Protein AF-A0A142G4I7-F1 (afdb_monomer_lite)

Structure (mmCIF, N/CA/C/O backbone):
data_AF-A0A142G4I7-F1
#
_entry.id   AF-A0A142G4I7-F1
#
loop_
_atom_site.group_PDB
_atom_site.id
_atom_site.type_symbol
_atom_site.label_atom_id
_atom_site.label_alt_id
_atom_site.label_comp_id
_atom_site.label_asym_id
_atom_site.label_entity_id
_atom_site.label_seq_id
_atom_site.pdbx_PDB_ins_code
_atom_site.Cartn_x
_atom_site.Cartn_y
_atom_site.Cartn_z
_atom_site.occupancy
_atom_site.B_iso_or_equiv
_atom_site.auth_seq_id
_atom_site.auth_comp_id
_atom_site.auth_asym_id
_atom_site.auth_atom_id
_atom_site.pdbx_PDB_model_num
ATOM 1 N N . MET A 1 1 ? -10.015 -18.075 5.020 1.00 26.98 1 MET A N 1
ATOM 2 C CA . MET A 1 1 ? -9.275 -18.189 3.742 1.00 26.98 1 MET A CA 1
ATOM 3 C C . MET A 1 1 ? -8.861 -16.790 3.319 1.00 26.98 1 MET A C 1
ATOM 5 O O . MET A 1 1 ? -9.736 -15.998 2.997 1.00 26.98 1 MET A O 1
ATOM 9 N N . ALA A 1 2 ? -7.571 -16.459 3.374 1.00 28.47 2 ALA A N 1
ATOM 10 C CA . ALA A 1 2 ? -7.075 -15.182 2.867 1.00 28.47 2 ALA A CA 1
ATOM 11 C C . ALA A 1 2 ? -7.088 -15.235 1.332 1.00 28.47 2 ALA A C 1
ATOM 13 O O . ALA A 1 2 ? -6.298 -15.965 0.734 1.00 28.47 2 ALA A O 1
ATOM 14 N N . LYS A 1 3 ? -8.018 -14.522 0.686 1.00 33.38 3 LYS A N 1
ATOM 15 C CA . LYS A 1 3 ? -7.917 -14.272 -0.755 1.00 33.38 3 LYS A CA 1
ATOM 16 C C . LYS A 1 3 ? -6.666 -13.419 -0.959 1.00 33.38 3 LYS A C 1
ATOM 18 O O . LYS A 1 3 ? -6.586 -12.312 -0.443 1.00 33.38 3 LYS A O 1
ATOM 23 N N . SER A 1 4 ? -5.678 -13.996 -1.636 1.00 33.16 4 SER A N 1
ATOM 24 C CA . SER A 1 4 ? -4.451 -13.332 -2.071 1.00 33.16 4 SER A CA 1
ATOM 25 C C . SER A 1 4 ? -4.767 -11.942 -2.639 1.00 33.16 4 SER A C 1
ATOM 27 O O . SER A 1 4 ? -5.538 -11.842 -3.589 1.00 33.16 4 SER A O 1
ATOM 29 N N . ILE A 1 5 ? -4.167 -10.893 -2.067 1.00 40.72 5 ILE A N 1
ATOM 30 C CA . ILE A 1 5 ? -4.268 -9.476 -2.482 1.00 40.72 5 ILE A CA 1
ATOM 31 C C . ILE A 1 5 ? -3.526 -9.219 -3.821 1.00 40.72 5 ILE A C 1
ATOM 33 O O . ILE A 1 5 ? -3.360 -8.091 -4.266 1.00 40.72 5 ILE A O 1
ATOM 37 N N . LEU A 1 6 ? -3.146 -10.269 -4.557 1.00 37.06 6 LEU A N 1
ATOM 38 C CA . LEU A 1 6 ? -2.787 -10.184 -5.979 1.00 37.06 6 LEU A CA 1
ATOM 39 C C . LEU A 1 6 ? -4.053 -10.103 -6.855 1.00 37.06 6 LEU A C 1
ATOM 41 O O . LEU A 1 6 ? -4.240 -10.902 -7.767 1.00 37.06 6 LEU A O 1
ATOM 45 N N . ILE A 1 7 ? -4.956 -9.162 -6.573 1.00 42.91 7 ILE A N 1
ATOM 46 C CA . ILE A 1 7 ? -6.118 -8.890 -7.428 1.00 42.91 7 ILE A CA 1
ATOM 47 C C . ILE A 1 7 ? -5.824 -7.596 -8.186 1.00 42.91 7 ILE A C 1
ATOM 49 O O . ILE A 1 7 ? -6.309 -6.520 -7.858 1.00 42.91 7 ILE A O 1
ATOM 53 N N . ASN A 1 8 ? -5.017 -7.774 -9.232 1.00 41.03 8 ASN A N 1
ATOM 54 C CA . ASN A 1 8 ? -4.847 -6.895 -10.384 1.00 41.03 8 ASN A CA 1
ATOM 55 C C . ASN A 1 8 ? -3.864 -5.714 -10.280 1.00 41.03 8 ASN A C 1
ATOM 57 O O . ASN A 1 8 ? -4.244 -4.561 -10.099 1.00 41.03 8 ASN A O 1
ATOM 61 N N . SER A 1 9 ? -2.598 -5.968 -10.597 1.00 40.41 9 SER A N 1
ATOM 62 C CA . SER A 1 9 ? -1.794 -4.981 -11.322 1.00 40.41 9 SER A CA 1
ATOM 63 C C . SER A 1 9 ? -2.324 -4.898 -12.759 1.00 40.41 9 SER A C 1
ATOM 65 O O . SER A 1 9 ? -2.040 -5.759 -13.590 1.00 40.41 9 SER A O 1
ATOM 67 N N . PHE A 1 10 ? -3.159 -3.899 -13.044 1.00 45.47 10 PHE A N 1
ATOM 68 C CA . PHE A 1 10 ? -3.574 -3.592 -14.409 1.00 45.47 10 PHE A CA 1
ATOM 69 C C . PHE A 1 10 ? -2.719 -2.455 -14.947 1.00 45.47 10 PHE A C 1
ATOM 71 O O . PHE A 1 10 ? -2.682 -1.371 -14.374 1.00 45.47 10 PHE A O 1
ATOM 78 N N . SER A 1 11 ? -2.122 -2.676 -16.112 1.00 43.97 11 SER A N 1
ATOM 79 C CA . SER A 1 11 ? -1.828 -1.597 -17.042 1.00 43.97 11 SER A CA 1
ATOM 80 C C . SER A 1 11 ? -3.102 -0.759 -17.234 1.00 43.97 11 SER A C 1
ATOM 82 O O . SER A 1 11 ? -4.035 -1.228 -17.888 1.00 43.97 11 SER A O 1
ATOM 84 N N . LEU A 1 12 ? -3.180 0.452 -16.661 1.00 43.03 12 LEU A N 1
ATOM 85 C CA . LEU A 1 12 ? -4.234 1.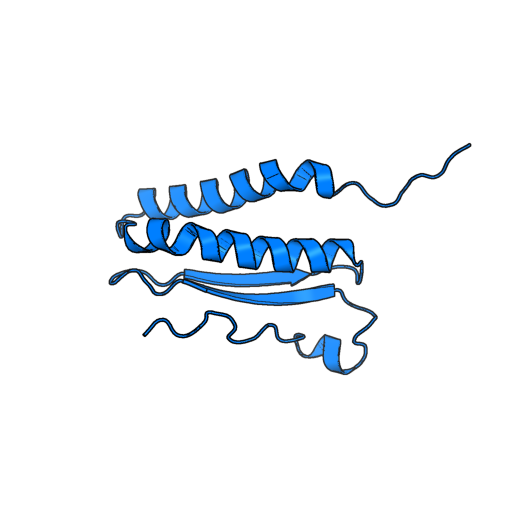417 -17.004 1.00 43.03 12 LEU A CA 1
ATOM 86 C C . LEU A 1 12 ? -4.265 1.552 -18.531 1.00 43.03 12 LEU A C 1
ATOM 88 O O . LEU A 1 12 ? -3.221 1.463 -19.174 1.00 43.03 12 LEU A O 1
ATOM 92 N N . CYS A 1 13 ? -5.449 1.721 -19.122 1.00 41.50 13 CYS A N 1
ATOM 93 C CA . CYS A 1 13 ? -5.745 1.529 -20.552 1.00 41.50 13 CYS A CA 1
ATOM 94 C C . CYS A 1 13 ? -4.775 2.176 -21.573 1.00 41.50 13 CYS A C 1
ATOM 96 O O . CYS A 1 13 ? -4.816 1.820 -22.747 1.00 41.50 13 CYS A O 1
ATOM 98 N N . GLN A 1 14 ? -3.897 3.094 -21.160 1.00 40.66 14 GLN A N 1
ATOM 99 C CA . GLN A 1 14 ? -2.828 3.670 -21.982 1.00 40.66 14 GLN A CA 1
ATOM 100 C C . GLN A 1 14 ? -1.579 2.776 -22.142 1.00 40.66 14 GLN A C 1
ATOM 102 O O . GLN A 1 14 ? -0.828 2.963 -23.095 1.00 40.66 14 GLN A O 1
ATOM 107 N N . ASN A 1 15 ? -1.373 1.768 -21.288 1.00 43.28 15 ASN A N 1
ATOM 108 C CA . ASN A 1 15 ? -0.277 0.796 -21.417 1.00 43.28 15 ASN A CA 1
ATOM 109 C C . ASN A 1 15 ? -0.594 -0.353 -22.398 1.00 43.28 15 ASN A C 1
ATOM 111 O O . ASN A 1 15 ? 0.304 -1.089 -22.797 1.00 43.28 15 ASN A O 1
ATOM 115 N N . LEU A 1 16 ? -1.852 -0.503 -22.835 1.00 42.69 16 LEU A N 1
ATOM 116 C CA . LEU A 1 16 ? -2.250 -1.543 -23.798 1.00 42.69 16 LEU A CA 1
ATOM 117 C C . LEU A 1 16 ? -1.706 -1.288 -25.212 1.00 42.69 16 LEU A C 1
ATOM 119 O O . LEU A 1 16 ? -1.519 -2.227 -25.980 1.00 42.69 16 LEU A O 1
ATOM 123 N N . SER A 1 17 ? -1.452 -0.027 -25.560 1.00 46.62 17 SER A N 1
ATOM 124 C CA . SER A 1 17 ? -0.946 0.382 -26.874 1.00 46.62 17 SER A CA 1
ATOM 125 C C . SER A 1 17 ? 0.573 0.586 -26.911 1.00 46.62 17 SER A C 1
ATOM 127 O O . SER A 1 17 ? 1.140 0.644 -28.001 1.00 46.62 17 SER A O 1
ATOM 129 N N . ALA A 1 18 ? 1.241 0.685 -25.754 1.00 50.09 18 ALA A N 1
ATOM 130 C CA . ALA A 1 18 ? 2.691 0.863 -25.656 1.00 50.09 18 ALA A CA 1
ATOM 131 C C . ALA A 1 18 ? 3.254 0.359 -24.302 1.00 50.09 18 ALA A C 1
ATOM 133 O O . ALA A 1 18 ? 3.688 1.173 -23.485 1.00 50.09 18 ALA A O 1
ATOM 134 N N . PRO A 1 19 ? 3.286 -0.967 -24.068 1.00 49.44 19 PRO A N 1
ATOM 135 C CA . PRO A 1 19 ? 3.643 -1.570 -22.774 1.00 49.44 19 PRO A CA 1
ATOM 136 C C . PRO A 1 19 ? 5.090 -1.321 -22.316 1.00 49.44 19 PRO A C 1
ATOM 138 O O . PRO A 1 19 ? 5.415 -1.573 -21.163 1.00 49.44 19 PRO A O 1
ATOM 141 N N . GLU A 1 20 ? 5.961 -0.823 -23.198 1.00 50.22 20 GLU A N 1
ATOM 142 C CA . GLU A 1 20 ? 7.354 -0.474 -22.877 1.00 50.22 20 GLU A CA 1
ATOM 143 C C . GLU A 1 20 ? 7.583 1.037 -22.700 1.00 50.22 20 GLU A C 1
ATOM 1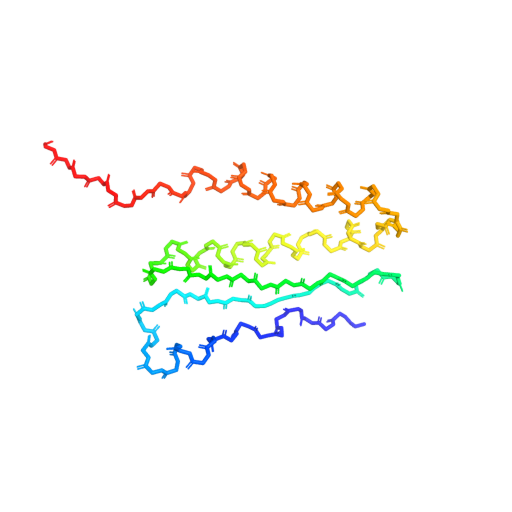45 O O . GLU A 1 20 ? 8.709 1.471 -22.461 1.00 50.22 20 GLU A O 1
ATOM 150 N N . LYS A 1 21 ? 6.540 1.864 -22.861 1.00 48.91 21 LYS A N 1
ATOM 151 C CA . LYS A 1 21 ? 6.673 3.329 -22.898 1.00 48.91 21 LYS A CA 1
ATOM 152 C C . LYS A 1 21 ? 6.301 4.010 -21.578 1.00 48.91 21 LYS A C 1
ATOM 154 O O . LYS A 1 21 ? 6.755 5.127 -21.335 1.00 48.91 21 LYS A O 1
ATOM 159 N N . PHE A 1 22 ? 5.511 3.357 -20.730 1.00 53.81 22 PHE A N 1
ATOM 160 C CA . PHE A 1 22 ? 5.052 3.895 -19.448 1.00 53.81 22 PHE A CA 1
ATOM 161 C C . PHE A 1 22 ? 5.344 2.892 -18.326 1.00 53.81 22 PHE A C 1
ATOM 163 O O . PHE A 1 22 ? 5.520 1.706 -18.594 1.00 53.81 22 PHE A O 1
ATOM 170 N N . GLY A 1 23 ? 5.513 3.376 -17.091 1.00 59.94 23 GLY A N 1
ATOM 171 C CA . GLY A 1 23 ? 5.814 2.489 -15.966 1.00 59.94 23 GLY A CA 1
ATOM 172 C C . GLY A 1 23 ? 4.584 1.675 -15.571 1.00 59.94 23 GLY A C 1
ATOM 173 O O . GLY A 1 23 ? 3.509 1.795 -16.167 1.00 59.94 23 GLY A O 1
ATOM 174 N N . ILE A 1 24 ? 4.754 0.790 -14.595 1.00 69.44 24 ILE A N 1
ATOM 175 C CA . ILE A 1 24 ? 3.659 -0.034 -14.083 1.00 69.44 24 ILE A CA 1
ATOM 176 C C . ILE A 1 24 ? 2.812 0.788 -13.116 1.00 69.44 24 ILE A C 1
ATOM 178 O O . ILE A 1 24 ? 3.316 1.237 -12.093 1.00 69.44 24 ILE A O 1
ATOM 182 N N . ASP A 1 25 ? 1.514 0.872 -13.390 1.00 72.44 25 ASP A N 1
ATOM 183 C CA . ASP A 1 25 ? 0.526 1.341 -12.423 1.00 72.44 25 ASP A CA 1
ATOM 184 C C . ASP A 1 25 ? -0.006 0.168 -11.604 1.00 72.44 25 ASP A C 1
ATOM 186 O O . ASP A 1 25 ? -0.068 -0.980 -12.061 1.00 72.44 25 ASP A O 1
ATOM 190 N N . ALA A 1 26 ? -0.417 0.458 -10.378 1.00 78.00 26 ALA A N 1
ATOM 191 C CA . ALA A 1 26 ? -0.968 -0.538 -9.482 1.00 78.00 26 ALA A CA 1
ATOM 192 C C . ALA A 1 26 ? -2.197 -0.018 -8.754 1.00 78.00 26 ALA A C 1
ATOM 194 O O . ALA A 1 26 ? -2.266 1.137 -8.342 1.00 78.00 26 ALA A O 1
ATOM 195 N N . VAL A 1 27 ? -3.137 -0.924 -8.519 1.00 81.69 27 VAL A N 1
ATOM 196 C CA . VAL A 1 27 ? -4.224 -0.725 -7.566 1.00 81.69 27 VAL A CA 1
ATOM 197 C C . VAL A 1 27 ? -4.094 -1.755 -6.454 1.00 81.69 27 VAL A C 1
ATOM 199 O O . VAL A 1 27 ? -3.523 -2.832 -6.645 1.00 81.69 27 VAL A O 1
ATOM 202 N N . GLY A 1 28 ? -4.613 -1.431 -5.279 1.00 84.69 28 GLY A N 1
ATOM 203 C CA . GLY A 1 28 ? -4.655 -2.374 -4.174 1.00 84.69 28 GLY A CA 1
ATOM 204 C C . GLY A 1 28 ? -5.573 -1.911 -3.059 1.00 84.69 28 GLY A C 1
ATOM 205 O O . GLY A 1 28 ? -6.109 -0.800 -3.082 1.00 84.69 28 GLY A O 1
ATOM 206 N N . ASN A 1 29 ? -5.781 -2.795 -2.089 1.00 90.19 29 ASN A N 1
ATOM 207 C CA . ASN A 1 29 ? -6.608 -2.511 -0.931 1.00 90.19 29 ASN A CA 1
ATOM 208 C C . ASN A 1 29 ? -6.184 -3.322 0.301 1.00 90.19 29 ASN A C 1
ATOM 210 O O . ASN A 1 29 ? -5.496 -4.336 0.186 1.00 90.19 29 ASN A O 1
ATOM 214 N N . LEU A 1 30 ? -6.612 -2.847 1.471 1.00 91.94 30 LEU A N 1
ATOM 215 C CA . LEU A 1 30 ? -6.680 -3.594 2.721 1.00 91.94 30 LEU A CA 1
ATOM 216 C C . LEU A 1 30 ? -8.134 -3.577 3.197 1.00 91.94 30 LEU A C 1
ATOM 218 O O . LEU A 1 30 ? -8.761 -2.518 3.283 1.00 91.94 30 LEU A O 1
ATOM 222 N N . THR A 1 31 ? -8.671 -4.759 3.489 1.00 93.44 31 THR A N 1
ATOM 223 C CA . THR A 1 31 ? -10.083 -4.944 3.868 1.00 93.44 31 THR A CA 1
ATOM 224 C C . THR A 1 31 ? -10.230 -5.769 5.145 1.00 93.44 31 THR A C 1
ATOM 226 O O . THR A 1 31 ? -11.289 -6.333 5.398 1.00 93.44 31 THR A O 1
ATOM 229 N N . ASP A 1 32 ? -9.143 -5.923 5.900 1.00 92.75 32 ASP A N 1
ATOM 230 C CA . ASP A 1 32 ? -9.071 -6.794 7.078 1.00 92.75 32 ASP A CA 1
ATOM 231 C C . ASP A 1 32 ? -9.543 -6.109 8.369 1.00 92.75 32 ASP A C 1
ATOM 233 O O . ASP A 1 32 ? -9.589 -6.742 9.419 1.00 92.75 32 ASP A O 1
ATOM 237 N N . ASN A 1 33 ? -9.905 -4.828 8.298 1.00 94.12 33 ASN A N 1
ATOM 238 C CA . ASN A 1 33 ? -10.559 -4.102 9.378 1.00 94.12 33 ASN A CA 1
ATOM 239 C C . ASN A 1 33 ? -12.084 -4.189 9.206 1.00 94.12 33 ASN A C 1
ATOM 241 O O . ASN A 1 33 ? -12.595 -3.984 8.107 1.00 94.12 33 ASN A O 1
ATOM 245 N N . GLU A 1 34 ? -12.824 -4.455 10.283 1.00 93.00 34 GLU A N 1
ATOM 246 C CA . GLU A 1 34 ? -14.290 -4.589 10.229 1.00 93.00 34 GLU A CA 1
ATOM 247 C C . GLU A 1 34 ? -15.017 -3.268 9.931 1.00 93.00 34 GLU A C 1
ATOM 249 O O . GLU A 1 34 ? -16.140 -3.276 9.431 1.00 93.00 34 GLU A O 1
ATOM 254 N N . ASN A 1 35 ? -14.381 -2.132 10.227 1.00 92.88 35 ASN A N 1
ATOM 255 C CA . ASN A 1 35 ? -14.980 -0.801 10.153 1.00 92.88 35 ASN A CA 1
ATOM 256 C C . ASN A 1 35 ? -14.343 0.100 9.087 1.00 92.88 35 ASN A C 1
ATOM 258 O O . ASN A 1 35 ? -14.844 1.200 8.850 1.00 92.88 35 ASN A O 1
ATOM 262 N N . LEU A 1 36 ? -13.239 -0.329 8.467 1.00 93.31 36 LEU A N 1
ATOM 263 C CA . LEU A 1 36 ? -12.448 0.482 7.546 1.00 93.31 36 LEU A CA 1
ATOM 264 C C . LEU A 1 36 ? -12.082 -0.293 6.281 1.00 93.31 36 LEU A C 1
ATOM 266 O O . LEU A 1 36 ? -11.696 -1.458 6.319 1.00 93.31 36 LEU A O 1
ATOM 270 N N . TYR A 1 37 ? -12.108 0.420 5.158 1.00 92.25 37 TYR A N 1
ATOM 271 C CA . TYR A 1 37 ? -11.614 -0.057 3.872 1.00 92.25 37 TYR A CA 1
ATOM 272 C C . TYR A 1 37 ? -10.564 0.918 3.362 1.00 92.25 37 TYR A C 1
ATOM 274 O O . TYR A 1 37 ? -10.859 2.094 3.150 1.00 92.25 37 TYR A O 1
ATOM 282 N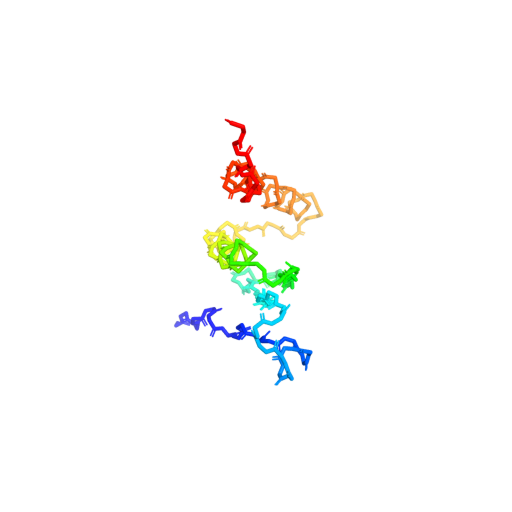 N . PHE A 1 38 ? -9.345 0.432 3.153 1.00 92.62 38 PHE A N 1
ATOM 283 C CA . PHE A 1 38 ? -8.295 1.216 2.522 1.00 92.62 38 PHE A CA 1
ATOM 284 C C . PHE A 1 38 ? -8.133 0.763 1.076 1.00 92.62 38 PHE A C 1
ATOM 286 O O . PHE A 1 38 ? -7.858 -0.404 0.826 1.00 92.62 38 PHE A O 1
ATOM 293 N N . CYS A 1 39 ? -8.276 1.687 0.130 1.00 89.50 39 CYS A N 1
ATOM 294 C CA . CYS A 1 39 ? -8.050 1.460 -1.294 1.00 89.50 39 CYS A CA 1
ATOM 295 C C . CYS A 1 39 ? -7.043 2.489 -1.809 1.00 89.50 39 CYS A C 1
ATOM 297 O O . CYS A 1 39 ? -7.098 3.653 -1.410 1.00 89.50 39 CYS A O 1
ATOM 299 N N . TYR A 1 40 ? -6.156 2.083 -2.714 1.00 86.44 40 TYR A N 1
ATOM 300 C CA . TYR A 1 40 ? -5.151 2.973 -3.287 1.00 86.44 40 TYR A CA 1
ATOM 301 C C . TYR A 1 40 ? -4.905 2.703 -4.772 1.00 86.44 40 TYR A C 1
ATOM 303 O O . TYR A 1 40 ? -5.148 1.607 -5.284 1.00 86.44 40 TYR A O 1
ATOM 311 N N . VAL A 1 41 ? -4.376 3.730 -5.434 1.00 84.19 41 VAL A N 1
ATOM 312 C CA . VAL A 1 41 ? -3.842 3.693 -6.797 1.00 84.19 41 VAL A CA 1
ATOM 313 C C . VAL A 1 41 ? -2.441 4.296 -6.750 1.00 84.19 41 VAL A C 1
ATOM 315 O O . VAL A 1 41 ? -2.245 5.337 -6.125 1.00 84.19 41 VAL A O 1
ATOM 318 N N . VAL A 1 42 ? -1.476 3.645 -7.390 1.00 83.88 42 VAL A N 1
ATOM 319 C CA . VAL A 1 42 ? -0.113 4.149 -7.584 1.00 83.88 42 VAL A CA 1
ATOM 320 C C . VAL A 1 42 ? 0.149 4.249 -9.077 1.00 83.88 42 VAL A C 1
ATOM 322 O O . VAL A 1 42 ? -0.018 3.263 -9.791 1.00 83.88 42 VAL A O 1
ATOM 325 N N . ASP A 1 43 ? 0.566 5.433 -9.515 1.00 78.31 43 ASP A N 1
ATOM 326 C CA . ASP A 1 43 ? 0.980 5.719 -10.890 1.00 78.31 43 ASP A CA 1
ATOM 327 C C . ASP A 1 43 ? 2.508 5.604 -11.000 1.00 78.31 43 ASP A C 1
ATOM 329 O O . ASP A 1 43 ? 3.260 6.332 -10.338 1.00 78.31 43 ASP A O 1
ATOM 333 N N . GLY A 1 44 ? 2.961 4.652 -11.811 1.00 74.38 44 GLY A N 1
ATOM 334 C CA . GLY A 1 44 ? 4.362 4.454 -12.141 1.00 74.38 44 GLY A CA 1
ATOM 335 C C . GLY A 1 44 ? 4.772 5.353 -13.302 1.00 74.38 44 GLY A C 1
ATOM 336 O O . GLY A 1 44 ? 4.798 4.938 -14.460 1.00 74.38 44 GLY A O 1
ATOM 337 N N . HIS A 1 45 ? 5.192 6.585 -13.017 1.00 71.25 45 HIS A N 1
ATOM 338 C CA . HIS A 1 45 ? 5.520 7.528 -14.087 1.00 71.25 45 HIS A CA 1
ATOM 339 C C . HIS A 1 45 ? 6.858 7.222 -14.801 1.00 71.25 45 HIS A C 1
ATOM 341 O O . HIS A 1 45 ? 7.830 6.753 -14.199 1.00 71.25 45 HIS A O 1
ATOM 347 N N . GLY A 1 46 ? 6.933 7.559 -16.096 1.00 64.94 46 GLY A N 1
ATOM 348 C CA . GLY A 1 46 ? 8.192 7.732 -16.836 1.00 64.94 46 GLY A CA 1
ATOM 349 C C . GLY A 1 46 ? 8.817 6.490 -17.484 1.00 64.94 46 GLY A C 1
ATOM 350 O O . GLY A 1 46 ? 9.932 6.597 -17.991 1.00 64.94 46 GLY A O 1
ATOM 351 N N . GLY A 1 47 ? 8.158 5.324 -17.467 1.00 62.97 47 GLY A N 1
ATOM 352 C CA . GLY A 1 47 ? 8.630 4.124 -18.187 1.00 62.97 47 GLY A CA 1
ATOM 353 C C . GLY A 1 47 ? 9.991 3.592 -17.727 1.00 62.97 47 GLY A C 1
ATOM 354 O O . GLY A 1 47 ? 10.648 2.840 -18.444 1.00 62.97 47 GLY A O 1
ATOM 355 N N . CYS A 1 48 ? 10.462 4.008 -16.547 1.00 69.25 48 CYS A N 1
ATOM 356 C CA . CYS A 1 48 ? 11.762 3.605 -16.028 1.00 69.25 48 CYS A CA 1
ATOM 357 C C . CYS A 1 48 ? 11.627 2.393 -15.098 1.00 69.25 48 CYS A C 1
ATOM 359 O O . CYS A 1 48 ? 10.754 2.354 -14.233 1.00 69.25 48 CYS A O 1
ATOM 361 N N . LYS A 1 49 ? 12.555 1.432 -15.206 1.00 70.06 49 LYS A N 1
ATOM 362 C CA . LYS A 1 49 ? 12.570 0.211 -14.372 1.00 70.06 49 LYS A CA 1
ATOM 363 C C . LYS A 1 49 ? 12.566 0.498 -12.866 1.00 70.06 49 LYS A C 1
ATOM 365 O O . LYS A 1 49 ? 12.076 -0.311 -12.085 1.00 70.06 49 LYS A O 1
ATOM 370 N N . ASN A 1 50 ? 13.111 1.642 -12.453 1.00 74.62 50 ASN A N 1
ATOM 371 C CA . ASN A 1 50 ? 13.093 2.058 -11.052 1.00 74.62 50 ASN A CA 1
ATOM 372 C C . ASN A 1 50 ? 11.672 2.396 -10.581 1.00 74.62 50 ASN A C 1
ATOM 374 O O . ASN A 1 50 ? 11.335 2.058 -9.452 1.00 74.62 50 ASN A O 1
ATOM 378 N N . SER A 1 51 ? 10.841 2.991 -11.445 1.00 76.81 51 SER A N 1
ATOM 379 C CA . SER A 1 51 ? 9.422 3.255 -11.172 1.00 76.81 51 SER A CA 1
ATOM 380 C C . SER A 1 51 ? 8.686 1.951 -10.875 1.00 76.81 51 SER A C 1
ATOM 382 O O . SER A 1 51 ? 8.119 1.788 -9.797 1.00 76.81 51 SER A O 1
ATOM 384 N N . ASP A 1 52 ? 8.840 0.952 -11.746 1.00 77.00 52 ASP A N 1
ATOM 385 C CA . ASP A 1 52 ? 8.221 -0.369 -11.586 1.00 77.00 52 ASP A CA 1
ATOM 386 C C . ASP A 1 52 ? 8.613 -1.059 -10.274 1.00 77.00 52 ASP A C 1
ATOM 388 O O . ASP A 1 52 ? 7.786 -1.691 -9.611 1.00 77.00 52 ASP A O 1
ATOM 392 N N . ILE A 1 53 ? 9.892 -0.957 -9.894 1.00 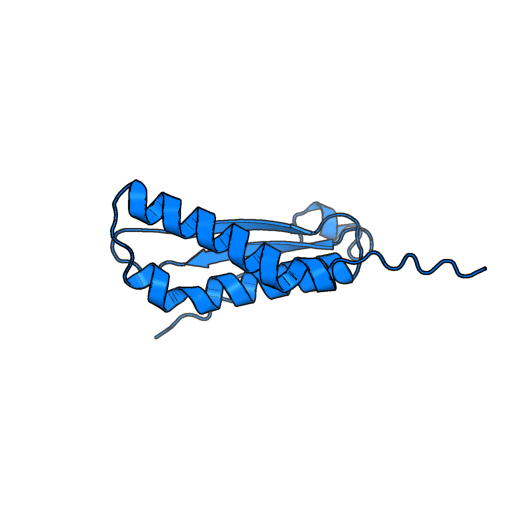78.50 53 ILE A N 1
ATOM 393 C CA . ILE A 1 53 ? 10.403 -1.515 -8.638 1.00 78.50 53 ILE A CA 1
ATOM 394 C C . ILE A 1 53 ? 9.744 -0.823 -7.442 1.00 78.50 53 ILE A C 1
ATOM 396 O O . ILE A 1 53 ? 9.374 -1.495 -6.483 1.00 78.50 53 ILE A O 1
ATOM 400 N N . LEU A 1 54 ? 9.574 0.499 -7.483 1.00 81.75 54 LEU A N 1
ATOM 401 C CA . LEU A 1 54 ? 8.937 1.240 -6.394 1.00 81.75 54 LEU A CA 1
ATOM 402 C C . LEU A 1 54 ? 7.460 0.920 -6.276 1.00 81.75 54 LEU A C 1
ATOM 404 O O . LEU A 1 54 ? 6.999 0.721 -5.159 1.00 81.75 54 LEU A O 1
ATOM 408 N N . VAL A 1 55 ? 6.741 0.829 -7.396 1.00 82.94 55 VAL A N 1
ATOM 409 C CA . VAL A 1 55 ? 5.323 0.463 -7.385 1.00 82.94 55 VAL A CA 1
ATOM 410 C C . VAL A 1 55 ? 5.143 -0.910 -6.740 1.00 82.94 55 VAL A C 1
ATOM 412 O O . VAL A 1 55 ? 4.351 -1.058 -5.810 1.00 82.94 55 VAL A O 1
ATOM 415 N N . LYS A 1 56 ? 5.955 -1.901 -7.129 1.00 83.06 56 LYS A N 1
ATOM 416 C CA . LYS A 1 56 ? 5.934 -3.238 -6.511 1.00 83.06 56 LYS A CA 1
ATOM 417 C C . LYS A 1 56 ? 6.313 -3.212 -5.029 1.00 83.06 56 LYS A C 1
ATOM 419 O O . LYS A 1 56 ? 5.661 -3.875 -4.223 1.00 83.06 56 LYS A O 1
ATOM 424 N N . ASN A 1 57 ? 7.337 -2.445 -4.657 1.00 86.25 57 ASN A N 1
ATOM 425 C CA . ASN A 1 57 ? 7.739 -2.297 -3.257 1.00 86.25 57 ASN A CA 1
ATOM 426 C C . ASN A 1 57 ? 6.636 -1.642 -2.422 1.00 86.25 57 ASN A C 1
ATOM 428 O O . ASN A 1 57 ? 6.399 -2.072 -1.300 1.00 86.25 57 ASN A O 1
ATOM 432 N N . PHE A 1 58 ? 5.937 -0.645 -2.968 1.00 88.38 58 PHE A N 1
ATOM 433 C CA . PHE A 1 58 ? 4.824 0.008 -2.289 1.00 88.38 58 PHE A CA 1
ATOM 434 C C . PHE A 1 58 ? 3.675 -0.967 -2.053 1.00 88.38 58 PHE A C 1
ATOM 436 O O . PHE A 1 58 ? 3.171 -1.049 -0.938 1.00 88.38 58 PHE A O 1
ATOM 443 N N . GLN A 1 59 ? 3.306 -1.769 -3.057 1.00 88.12 59 GLN A N 1
ATOM 444 C CA . GLN A 1 59 ? 2.284 -2.803 -2.878 1.00 88.12 59 GLN A CA 1
ATOM 445 C C . GLN A 1 59 ? 2.669 -3.805 -1.779 1.00 88.12 59 GLN A C 1
ATOM 447 O O . GLN A 1 59 ? 1.840 -4.143 -0.933 1.00 88.12 59 GLN A O 1
ATOM 452 N N . ALA A 1 60 ? 3.927 -4.259 -1.766 1.00 88.50 60 ALA A N 1
ATOM 453 C CA . ALA A 1 60 ? 4.435 -5.164 -0.737 1.00 88.50 60 ALA A CA 1
ATOM 454 C C . ALA A 1 60 ? 4.453 -4.513 0.657 1.00 88.50 60 ALA A C 1
ATOM 456 O O . ALA A 1 60 ? 4.114 -5.166 1.642 1.00 88.50 60 ALA A O 1
ATOM 457 N N . TYR A 1 61 ? 4.805 -3.228 0.734 1.00 91.56 61 TYR A N 1
ATOM 458 C CA . TYR A 1 61 ? 4.805 -2.459 1.973 1.00 91.56 61 TYR A CA 1
ATOM 459 C C . TYR A 1 61 ? 3.387 -2.262 2.521 1.00 91.56 61 TYR A C 1
ATOM 461 O O . TYR A 1 61 ? 3.140 -2.532 3.689 1.00 91.56 61 TYR A O 1
ATOM 469 N N . VAL A 1 62 ? 2.410 -1.894 1.688 1.00 91.88 62 VAL A N 1
ATOM 470 C CA . VAL A 1 62 ? 1.009 -1.817 2.133 1.00 91.88 62 VAL A CA 1
ATOM 471 C C . VAL A 1 62 ? 0.522 -3.175 2.642 1.00 91.88 62 VAL A C 1
ATOM 473 O O . VAL A 1 62 ? -0.142 -3.242 3.673 1.00 91.88 62 VAL A O 1
ATOM 476 N N . LEU A 1 63 ? 0.888 -4.268 1.968 1.00 91.25 63 LEU A N 1
ATOM 477 C CA . LEU A 1 63 ? 0.519 -5.613 2.404 1.00 91.25 63 LEU A CA 1
ATOM 478 C C . LEU A 1 63 ? 1.142 -5.994 3.758 1.00 91.25 63 LEU A C 1
ATOM 480 O O . LEU A 1 63 ? 0.506 -6.707 4.530 1.00 91.25 63 LEU A O 1
ATOM 484 N N . SER A 1 64 ? 2.351 -5.523 4.080 1.00 93.81 64 SER A N 1
ATOM 485 C CA . SER A 1 64 ? 2.968 -5.789 5.389 1.00 93.81 64 SER A CA 1
ATOM 486 C C . SER A 1 64 ? 2.269 -5.050 6.536 1.00 93.81 64 SER A C 1
ATOM 488 O O . SER A 1 64 ? 2.325 -5.501 7.678 1.00 93.81 64 SER A O 1
ATOM 490 N N . LEU A 1 65 ? 1.542 -3.968 6.237 1.00 94.75 65 LEU A N 1
ATOM 491 C CA . LEU A 1 65 ? 0.735 -3.215 7.201 1.00 94.75 65 LEU A CA 1
ATOM 492 C C . LEU A 1 65 ? -0.641 -3.841 7.460 1.00 94.75 65 LEU A C 1
ATOM 494 O O . LEU A 1 65 ? -1.424 -3.278 8.222 1.00 94.75 65 LEU A O 1
ATOM 498 N N . LYS A 1 66 ? -0.949 -4.999 6.863 1.00 94.56 66 LYS A N 1
ATOM 499 C CA . LYS A 1 66 ? -2.239 -5.686 6.997 1.00 94.56 66 LYS A CA 1
ATOM 500 C C . LYS A 1 66 ? -2.699 -5.832 8.451 1.00 94.56 66 LYS A C 1
ATOM 502 O O . LYS A 1 66 ? -3.815 -5.437 8.779 1.00 94.56 66 LYS A O 1
ATOM 507 N N . ASP A 1 67 ? -1.844 -6.373 9.315 1.00 95.06 67 ASP A N 1
ATOM 508 C CA . ASP A 1 67 ? -2.205 -6.633 10.714 1.00 95.06 67 ASP A CA 1
ATOM 509 C C . ASP A 1 67 ? -2.337 -5.332 11.521 1.00 95.06 67 ASP A C 1
ATOM 511 O O . ASP A 1 67 ? -3.191 -5.230 12.399 1.00 95.06 67 ASP A O 1
ATOM 515 N N . VAL A 1 68 ? -1.542 -4.311 11.178 1.00 95.00 68 VAL A N 1
ATOM 516 C CA . VAL A 1 68 ? -1.649 -2.964 11.761 1.00 95.00 68 VAL A CA 1
ATOM 517 C C . VAL A 1 68 ? -2.985 -2.327 11.377 1.00 95.00 68 VAL A C 1
ATOM 519 O O . VAL A 1 68 ? -3.691 -1.802 12.232 1.00 95.00 68 VAL A O 1
ATOM 522 N N . PHE A 1 69 ? -3.365 -2.414 10.100 1.00 95.69 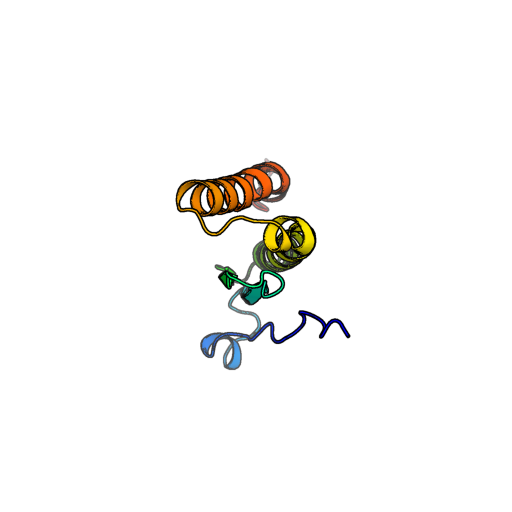69 PHE A N 1
ATOM 523 C CA . PHE A 1 69 ? -4.631 -1.891 9.595 1.00 95.69 69 PHE A CA 1
ATOM 524 C C . PHE A 1 69 ? -5.838 -2.612 10.207 1.00 95.69 69 PHE A C 1
ATOM 526 O O . PHE A 1 69 ? -6.812 -1.962 10.584 1.00 95.69 69 PHE A O 1
ATOM 533 N N . ALA A 1 70 ? -5.770 -3.938 10.363 1.00 95.69 70 ALA A N 1
ATOM 534 C CA . ALA A 1 70 ? -6.837 -4.734 10.972 1.00 95.69 70 ALA A CA 1
ATOM 535 C C . ALA A 1 70 ? -7.170 -4.298 12.413 1.00 95.69 70 ALA A C 1
ATOM 537 O O . ALA A 1 70 ? -8.307 -4.449 12.849 1.00 95.69 70 ALA A O 1
ATOM 538 N N . GLN A 1 71 ? -6.198 -3.728 13.134 1.00 95.75 71 GLN A N 1
ATOM 539 C CA . GLN A 1 71 ? -6.345 -3.254 14.517 1.00 95.75 71 GLN A CA 1
ATOM 540 C C . GLN A 1 71 ? -6.597 -1.741 14.630 1.00 95.75 71 GLN A C 1
ATOM 542 O O . GLN A 1 71 ? -6.730 -1.222 15.737 1.00 95.75 71 GLN A O 1
ATOM 547 N N . LEU A 1 72 ? -6.639 -1.017 13.508 1.00 96.06 72 LEU A N 1
ATOM 548 C CA . LEU A 1 72 ? -6.798 0.435 13.494 1.00 96.06 72 LEU A CA 1
ATOM 549 C C . LEU A 1 72 ? -8.198 0.838 13.982 1.00 96.06 72 LEU A C 1
ATOM 551 O O . LEU A 1 72 ? -9.205 0.321 13.489 1.00 96.06 72 LEU A O 1
ATOM 555 N N . ASN A 1 73 ? -8.292 1.790 14.912 1.00 94.88 73 ASN A N 1
ATOM 556 C CA . ASN A 1 73 ? -9.603 2.306 15.296 1.00 94.88 73 ASN A CA 1
ATOM 557 C C . ASN A 1 73 ? -10.158 3.208 14.191 1.00 94.88 73 ASN A C 1
ATOM 559 O O . ASN A 1 73 ? -9.426 3.935 13.519 1.00 94.88 73 ASN A O 1
ATOM 563 N N . ASN A 1 74 ? -11.483 3.231 14.060 1.00 92.56 74 ASN A N 1
ATOM 564 C CA . ASN A 1 74 ? -12.179 4.152 13.166 1.00 92.56 74 ASN A CA 1
ATOM 565 C C . ASN A 1 74 ? -12.295 5.551 13.803 1.00 92.56 74 ASN A C 1
ATOM 567 O O . ASN A 1 74 ? -13.389 6.033 14.096 1.00 92.56 74 ASN A O 1
ATOM 571 N N . THR A 1 75 ? -11.147 6.173 14.082 1.00 96.12 75 THR A N 1
ATOM 572 C CA . THR A 1 75 ? -11.052 7.565 14.530 1.00 96.12 75 THR A CA 1
ATOM 573 C C . THR A 1 75 ? -10.289 8.385 13.498 1.00 96.12 75 THR A C 1
ATOM 575 O O . THR A 1 75 ? -9.370 7.890 12.847 1.00 96.12 75 THR A O 1
ATOM 578 N N . THR A 1 76 ? -10.642 9.664 13.351 1.00 94.38 76 THR A N 1
ATOM 579 C CA . THR A 1 76 ? -9.965 10.563 12.402 1.00 94.38 76 THR A CA 1
ATOM 580 C C . THR A 1 76 ? -8.461 10.645 12.657 1.00 94.38 76 THR A C 1
ATOM 582 O O . THR A 1 76 ? -7.691 10.658 11.701 1.00 94.38 76 THR A O 1
ATOM 585 N N . GLN A 1 77 ? -8.046 10.680 13.929 1.00 95.75 77 GLN A N 1
ATOM 586 C CA . GLN A 1 77 ? -6.634 10.776 14.292 1.00 95.75 77 GLN A CA 1
ATOM 587 C C . GLN A 1 77 ? -5.874 9.500 13.924 1.00 95.75 77 GLN A C 1
ATOM 589 O O . GLN A 1 77 ? -4.842 9.590 13.272 1.00 95.75 77 GLN A O 1
ATOM 594 N N . ASP A 1 78 ? -6.404 8.320 14.260 1.00 93.56 78 ASP A N 1
ATOM 595 C CA . ASP A 1 78 ? -5.726 7.055 13.952 1.00 93.56 78 ASP A CA 1
ATOM 596 C C . ASP A 1 78 ? -5.613 6.832 12.436 1.00 93.56 78 ASP A C 1
ATOM 598 O O . ASP A 1 78 ? -4.578 6.385 11.942 1.00 93.56 78 ASP A O 1
ATOM 602 N N . ILE A 1 79 ? -6.651 7.197 11.675 1.00 94.00 79 ILE A N 1
ATOM 603 C CA . ILE A 1 79 ? -6.632 7.143 10.208 1.00 94.00 79 ILE A CA 1
ATOM 604 C C . ILE A 1 79 ? -5.572 8.100 9.646 1.00 94.00 79 ILE A C 1
ATOM 606 O O . ILE A 1 79 ? -4.798 7.708 8.772 1.00 94.00 79 ILE A O 1
ATOM 610 N N . HIS A 1 80 ? -5.515 9.338 10.145 1.00 95.00 80 HIS A N 1
ATOM 611 C CA . HIS A 1 80 ? -4.512 10.319 9.732 1.00 95.00 80 HIS A CA 1
ATOM 612 C C . HIS A 1 80 ? -3.089 9.819 10.015 1.00 95.00 80 HIS A C 1
ATOM 614 O O . HIS A 1 80 ? -2.261 9.774 9.105 1.00 95.00 80 HIS A O 1
ATOM 620 N N . ASP A 1 81 ? -2.830 9.367 11.243 1.00 95.12 81 ASP A N 1
ATOM 621 C CA . ASP A 1 81 ? -1.525 8.865 11.676 1.00 95.12 81 ASP A CA 1
ATOM 622 C C . ASP A 1 81 ? -1.094 7.633 10.870 1.00 95.12 81 ASP A C 1
ATOM 624 O O . ASP A 1 81 ? 0.086 7.478 10.544 1.00 95.12 81 ASP A O 1
ATOM 628 N N . PHE A 1 82 ? -2.039 6.756 10.514 1.00 95.06 82 PHE A N 1
ATOM 629 C CA . PHE A 1 82 ? -1.770 5.614 9.643 1.00 95.06 82 PHE A CA 1
ATOM 630 C C . PHE A 1 82 ? -1.273 6.064 8.264 1.00 95.06 82 PHE A C 1
ATOM 632 O O . PHE A 1 82 ? -0.258 5.553 7.789 1.00 95.06 82 PHE A O 1
ATOM 639 N N . PHE A 1 83 ? -1.939 7.035 7.631 1.00 92.94 83 PHE A N 1
ATOM 640 C CA . PHE A 1 83 ? -1.536 7.543 6.316 1.00 92.94 83 PHE A CA 1
ATOM 641 C C . PHE A 1 83 ? -0.210 8.306 6.349 1.00 92.94 83 PHE A C 1
ATOM 643 O O . PHE A 1 83 ? 0.635 8.112 5.469 1.00 92.94 83 PHE A O 1
ATOM 650 N N . GLU A 1 84 ? -0.005 9.137 7.368 1.00 92.00 84 GLU A N 1
ATOM 651 C CA . GLU A 1 84 ? 1.242 9.877 7.553 1.00 92.00 84 GLU A CA 1
ATOM 652 C C . GLU A 1 84 ? 2.419 8.906 7.690 1.00 92.00 84 GLU A C 1
ATOM 654 O O . GLU A 1 84 ? 3.355 8.950 6.891 1.00 92.00 84 GLU A O 1
ATOM 659 N N . ARG A 1 85 ? 2.312 7.914 8.585 1.00 92.94 85 ARG A N 1
ATOM 660 C CA . ARG A 1 85 ? 3.353 6.890 8.768 1.00 92.94 85 ARG A CA 1
ATOM 661 C C . ARG A 1 85 ? 3.553 6.019 7.536 1.00 92.94 85 ARG A C 1
ATOM 663 O O . ARG A 1 85 ? 4.686 5.648 7.237 1.00 92.94 85 ARG A O 1
ATOM 670 N N . LEU A 1 86 ? 2.480 5.663 6.828 1.00 92.25 86 LEU A N 1
ATOM 671 C CA . LEU A 1 86 ? 2.563 4.874 5.600 1.00 92.25 86 LEU A CA 1
ATOM 672 C C . LEU A 1 86 ? 3.438 5.591 4.568 1.00 92.25 86 LEU A C 1
ATOM 674 O O . LEU A 1 86 ? 4.352 4.980 4.016 1.00 92.25 86 LEU A O 1
ATOM 678 N N . THR A 1 87 ? 3.185 6.878 4.331 1.00 88.44 87 THR A N 1
ATOM 679 C CA . THR A 1 87 ? 3.935 7.659 3.339 1.00 88.44 87 THR A CA 1
ATOM 680 C C . THR A 1 87 ? 5.351 7.990 3.808 1.00 88.44 87 THR A C 1
ATOM 682 O O . THR A 1 87 ? 6.302 7.808 3.044 1.00 88.44 87 THR A O 1
ATOM 685 N N . GLU A 1 88 ? 5.517 8.408 5.064 1.00 90.44 88 GLU A N 1
ATOM 686 C CA . GLU A 1 88 ? 6.807 8.810 5.622 1.00 90.44 88 GLU A CA 1
ATOM 687 C C . GLU A 1 88 ? 7.787 7.635 5.701 1.00 90.44 88 GLU A C 1
ATOM 689 O O . GLU A 1 88 ? 8.910 7.733 5.203 1.00 90.44 88 GLU A O 1
ATOM 694 N N . ASN A 1 89 ? 7.366 6.494 6.254 1.00 92.25 89 ASN A N 1
ATOM 695 C CA . ASN A 1 89 ? 8.245 5.333 6.395 1.00 92.25 89 ASN A CA 1
ATOM 696 C C . ASN A 1 89 ? 8.623 4.747 5.035 1.00 92.25 89 ASN A C 1
ATOM 698 O O . ASN A 1 89 ? 9.795 4.437 4.808 1.00 92.25 89 ASN A O 1
ATOM 702 N N . PHE A 1 90 ? 7.661 4.658 4.107 1.00 89.19 90 PHE A N 1
ATOM 703 C CA . PHE A 1 90 ? 7.951 4.213 2.749 1.00 89.19 90 PHE A CA 1
ATOM 704 C C . PHE A 1 90 ? 8.975 5.139 2.078 1.00 89.19 90 PHE A C 1
ATOM 706 O O . PHE A 1 90 ? 9.957 4.682 1.487 1.00 89.19 90 PHE A O 1
ATOM 713 N N . TYR A 1 91 ? 8.810 6.457 2.220 1.00 86.06 91 TYR A N 1
ATOM 714 C CA . TYR A 1 91 ? 9.784 7.418 1.715 1.00 86.06 91 TYR A CA 1
ATOM 715 C C . TYR A 1 91 ? 11.163 7.246 2.369 1.00 86.06 91 TYR A C 1
ATOM 717 O O . TYR A 1 91 ? 12.166 7.172 1.658 1.00 86.06 91 TYR A O 1
ATOM 725 N N . ILE A 1 92 ? 11.249 7.146 3.699 1.00 85.56 92 ILE A N 1
ATOM 726 C CA . ILE A 1 92 ? 12.520 6.996 4.426 1.00 85.56 92 ILE A CA 1
ATOM 727 C C . ILE A 1 92 ? 13.274 5.737 3.982 1.00 85.56 92 ILE A C 1
ATOM 729 O O . ILE A 1 92 ? 14.490 5.805 3.775 1.00 85.56 92 ILE A O 1
ATOM 733 N N . GLU A 1 93 ? 12.574 4.617 3.798 1.00 84.62 93 GLU A N 1
ATOM 734 C CA . GLU A 1 93 ? 13.173 3.347 3.383 1.00 84.62 93 GLU A CA 1
ATOM 735 C C . GLU A 1 93 ? 13.667 3.377 1.925 1.00 84.62 93 GLU A C 1
ATOM 737 O O . GLU A 1 93 ? 14.713 2.804 1.592 1.00 84.62 93 GLU A O 1
ATOM 742 N N . HIS A 1 94 ? 12.942 4.068 1.041 1.00 78.62 94 HIS A N 1
ATOM 743 C CA . HIS A 1 94 ? 13.189 4.009 -0.400 1.00 78.62 94 HIS A CA 1
ATOM 744 C C . HIS A 1 94 ? 13.902 5.240 -0.985 1.00 78.62 94 HIS A C 1
ATOM 746 O O . HIS A 1 94 ? 14.493 5.120 -2.059 1.00 78.62 94 HIS A O 1
ATOM 752 N N . ARG A 1 95 ? 13.998 6.379 -0.277 1.00 72.75 95 ARG A N 1
ATOM 753 C CA . ARG A 1 95 ? 14.689 7.614 -0.736 1.00 72.75 95 ARG A CA 1
ATOM 754 C C . ARG A 1 95 ? 16.138 7.414 -1.182 1.00 72.75 95 ARG A C 1
ATOM 756 O O . ARG A 1 95 ? 16.615 8.127 -2.057 1.00 72.75 95 ARG A O 1
ATOM 763 N N . GLY A 1 96 ? 16.848 6.432 -0.622 1.00 63.03 96 GLY A N 1
ATOM 764 C CA . GLY A 1 96 ? 18.218 6.091 -1.032 1.00 63.03 96 GLY A CA 1
ATOM 765 C C . GLY A 1 96 ? 18.299 5.219 -2.291 1.00 63.03 96 GLY A C 1
ATOM 766 O O . GLY A 1 96 ? 19.292 5.277 -3.012 1.00 63.03 96 GLY A O 1
ATOM 767 N N . LYS A 1 97 ? 17.245 4.443 -2.572 1.00 60.16 97 LYS A N 1
ATOM 768 C CA . LYS A 1 97 ? 17.109 3.552 -3.740 1.00 60.16 97 LYS A CA 1
ATOM 769 C C . LYS A 1 97 ? 16.554 4.293 -4.971 1.00 60.16 97 LYS A C 1
ATOM 771 O O . LYS A 1 97 ? 16.542 3.744 -6.065 1.00 60.16 97 LYS A O 1
ATOM 776 N N . LEU A 1 98 ? 16.135 5.547 -4.777 1.00 53.69 98 LEU A N 1
ATOM 777 C CA . LEU A 1 98 ? 15.553 6.467 -5.758 1.00 53.69 98 LEU A CA 1
ATOM 778 C C . LEU A 1 98 ? 16.570 7.334 -6.514 1.00 53.69 98 LEU A C 1
ATOM 780 O O . LEU A 1 98 ? 16.167 8.200 -7.292 1.00 53.69 98 LEU A O 1
ATOM 784 N N . ARG A 1 99 ? 17.882 7.152 -6.299 1.00 47.44 99 ARG A N 1
ATOM 785 C CA . ARG A 1 99 ? 18.877 7.968 -7.007 1.00 47.44 99 ARG A CA 1
ATOM 786 C C . ARG A 1 99 ? 18.752 7.736 -8.521 1.00 47.44 99 ARG A C 1
ATOM 788 O O . ARG A 1 99 ? 18.726 6.578 -8.946 1.00 47.44 99 ARG A O 1
ATOM 795 N N . PRO A 1 100 ? 18.680 8.803 -9.338 1.00 43.22 100 PRO A N 1
ATOM 796 C CA . PRO A 1 100 ? 18.633 8.669 -10.785 1.00 43.22 100 PRO A CA 1
ATOM 797 C C . PRO A 1 100 ? 19.837 7.864 -11.269 1.00 43.22 100 PRO A C 1
ATOM 799 O O . PRO A 1 100 ? 20.935 8.007 -10.730 1.00 43.22 100 PRO A O 1
ATOM 802 N N . ALA A 1 101 ? 19.664 7.093 -12.341 1.00 42.22 101 ALA A N 1
ATOM 803 C CA . ALA A 1 101 ? 20.764 6.518 -13.114 1.00 42.22 101 ALA A CA 1
ATOM 804 C C . ALA A 1 101 ? 21.568 7.602 -13.874 1.00 42.22 101 ALA A C 1
ATOM 806 O O . ALA A 1 101 ? 21.936 7.420 -15.028 1.00 42.22 101 ALA A O 1
ATOM 807 N N . ALA A 1 102 ? 21.826 8.748 -13.244 1.00 43.69 102 ALA A N 1
ATOM 808 C CA . ALA A 1 102 ? 22.726 9.775 -13.732 1.00 43.69 102 ALA A CA 1
ATOM 809 C C . ALA A 1 102 ? 24.054 9.641 -12.981 1.00 43.69 102 ALA A C 1
ATOM 811 O O . ALA A 1 102 ? 24.371 10.418 -12.083 1.00 43.69 102 ALA A O 1
ATOM 812 N N . VAL A 1 103 ? 24.829 8.626 -13.358 1.00 41.03 103 VAL A N 1
ATOM 813 C CA . VAL A 1 103 ? 26.285 8.721 -13.270 1.00 41.03 103 VAL A CA 1
ATOM 81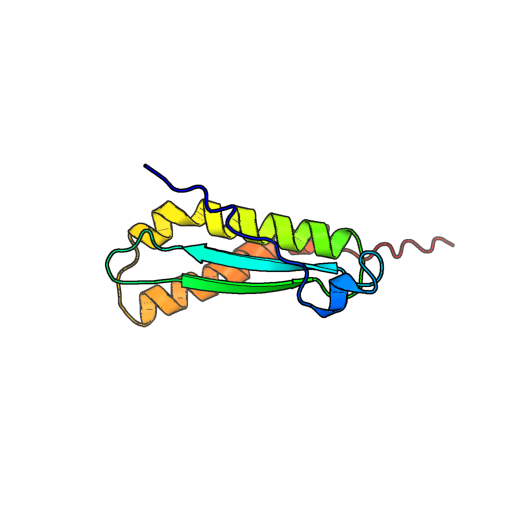4 C C . VAL A 1 103 ? 26.736 9.123 -14.669 1.00 41.03 103 VAL A C 1
ATOM 816 O O . VAL A 1 103 ? 26.848 8.276 -15.548 1.00 41.03 103 VAL A O 1
ATOM 819 N N . ILE A 1 104 ? 26.917 10.422 -14.899 1.00 39.38 104 ILE A N 1
ATOM 820 C CA . ILE A 1 104 ? 27.759 10.895 -16.001 1.00 39.38 104 ILE A CA 1
ATOM 821 C C . ILE A 1 104 ? 29.135 11.113 -15.367 1.00 39.38 104 ILE A C 1
ATOM 823 O O . ILE A 1 104 ? 29.275 12.063 -14.593 1.00 39.38 104 ILE A O 1
ATOM 827 N N . PRO A 1 105 ? 30.124 10.234 -15.595 1.00 42.88 105 PRO A N 1
ATOM 828 C CA . PRO A 1 105 ? 31.487 10.519 -15.178 1.00 42.88 105 PRO A CA 1
ATOM 829 C C . PRO A 1 105 ? 32.125 11.508 -16.170 1.00 42.88 105 PRO A C 1
ATOM 831 O O . PRO A 1 105 ? 31.974 11.317 -17.381 1.00 42.88 105 PRO A O 1
ATOM 834 N N . PRO A 1 106 ? 32.839 12.549 -15.714 1.00 48.34 106 PRO A N 1
ATOM 835 C CA . PRO A 1 106 ? 34.099 12.925 -16.340 1.00 48.34 106 PRO A CA 1
ATOM 836 C C . PRO A 1 106 ? 35.210 11.931 -15.965 1.00 48.34 106 PRO A C 1
ATOM 838 O O . PRO A 1 106 ? 35.191 11.408 -14.825 1.00 48.34 106 PRO A O 1
#

Organism: Acinetobacter baumannii (NCBI:txid470)

Secondary structure (DSSP, 8-state):
----S-------TTSSS-TTTS---EEEEE--SSS--EEEEE--GGG-HHHHHHHHHHHHHHHHTHHHHHT--S-HHHHHHHHHHHHHHHHHHHTTTT--S-----

InterPro domains:
  IPR036457 PPM-type phosphatase-like domain superfamily [G3DSA:3.60.40.10] (10-101)
  IPR036457 PPM-type phosphatase-like domain superfamily [SSF81606] (25-90)

pLDDT: mean 73.38, std 21.63, range [26.98, 96.12]

Radius of gyration: 16.16 Å; chains: 1; bounding box: 49×31×42 Å

Sequence (106 aa):
MAKSILINSFSLCQNLSAPEKFGIDAVGNLTDNENLYFCYVVDGHGGCKNSDILVKNFQAYVLSLKDVFAQLNNTTQDIHDFFERLTENFYIEHRGKLRPAAVIPP

Foldseek 3Di:
DDDPQPPDQDPDPVCVVPVQFAEGKDKTWADLAPVDIGIDIDGQGGSDPLSNVLNVVLRVLVVVCNVVVNPFDPDPVSVVVVVVCSVVVSCVVCVVVPDDPPPPDD